Protein AF-A0A945M6V0-F1 (afdb_monomer_lite)

Sequence (65 aa):
MDIDTYFRFLLALGLVLALIVVLAWLARRYGFGGAGGPKGPRGGRIGVVEFAPLDAKRRLVLIRR

pLDDT: mean 71.22, std 18.99, range [45.88, 98.0]

Radius of gyration: 23.53 Å; chains: 1; bounding box: 47×17×64 Å

Structure (mmCIF, N/CA/C/O backbone):
data_AF-A0A945M6V0-F1
#
_entry.id   AF-A0A945M6V0-F1
#
loop_
_atom_site.group_PDB
_atom_site.id
_atom_site.type_symbol
_atom_site.label_atom_id
_atom_site.label_alt_id
_atom_site.label_comp_id
_atom_site.label_asym_id
_atom_site.label_entity_id
_atom_site.label_seq_id
_atom_site.pdbx_PDB_ins_code
_atom_site.Cartn_x
_atom_site.Cartn_y
_atom_site.Cartn_z
_atom_site.occupancy
_atom_site.B_iso_or_equiv
_atom_site.auth_seq_id
_atom_site.auth_comp_id
_atom_site.auth_asym_id
_atom_site.auth_atom_id
_atom_site.pdbx_PDB_model_num
ATOM 1 N N . MET A 1 1 ? 21.948 -6.728 -24.511 1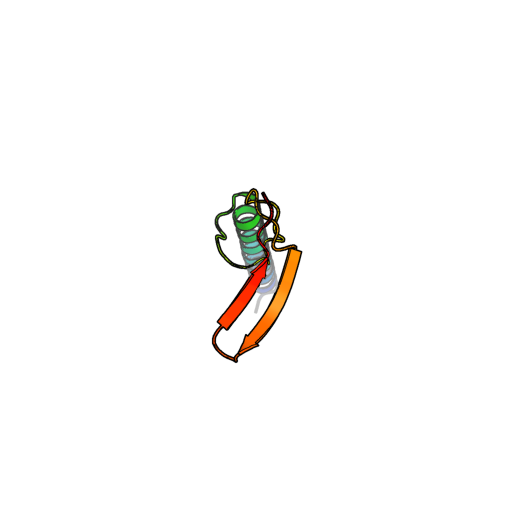.00 62.12 1 MET A N 1
ATOM 2 C CA . MET A 1 1 ? 20.759 -6.409 -23.701 1.00 62.12 1 MET A CA 1
ATOM 3 C C . MET A 1 1 ? 20.207 -5.117 -24.243 1.00 62.12 1 MET A C 1
ATOM 5 O O . MET A 1 1 ? 20.772 -4.062 -23.979 1.00 62.12 1 MET A O 1
ATOM 9 N N . ASP A 1 2 ? 19.201 -5.225 -25.097 1.00 84.50 2 ASP A N 1
ATOM 10 C CA . ASP A 1 2 ? 18.677 -4.087 -25.842 1.00 84.50 2 ASP A CA 1
ATOM 11 C C . ASP A 1 2 ? 17.897 -3.152 -24.920 1.00 84.50 2 ASP A C 1
ATOM 13 O O . ASP A 1 2 ? 17.170 -3.592 -24.024 1.00 84.50 2 ASP A O 1
ATOM 17 N N . ILE A 1 3 ? 18.071 -1.850 -25.135 1.00 87.50 3 ILE A N 1
ATOM 18 C CA . ILE A 1 3 ? 17.440 -0.783 -24.351 1.00 87.50 3 ILE A CA 1
ATOM 19 C C . ILE A 1 3 ? 15.911 -0.945 -24.340 1.00 87.50 3 ILE A C 1
ATOM 21 O O . ILE A 1 3 ? 15.284 -0.803 -23.289 1.00 87.50 3 ILE A O 1
ATOM 25 N N . ASP A 1 4 ? 15.324 -1.364 -25.461 1.00 89.31 4 ASP A N 1
ATOM 26 C CA . ASP A 1 4 ? 13.906 -1.713 -25.596 1.00 89.31 4 ASP A CA 1
ATOM 27 C C . ASP A 1 4 ? 13.434 -2.750 -24.573 1.00 89.31 4 ASP A C 1
ATOM 29 O O . ASP A 1 4 ? 12.348 -2.632 -23.999 1.00 89.31 4 ASP A O 1
ATOM 33 N N . THR A 1 5 ? 14.262 -3.761 -24.302 1.00 90.25 5 THR A N 1
ATOM 34 C CA . THR A 1 5 ? 13.925 -4.820 -23.349 1.00 90.25 5 THR A CA 1
ATOM 35 C C . THR A 1 5 ? 13.863 -4.252 -21.935 1.00 90.25 5 THR A C 1
ATOM 37 O O . THR A 1 5 ? 12.885 -4.489 -21.224 1.00 90.25 5 THR A O 1
ATOM 40 N N . TYR A 1 6 ? 14.843 -3.435 -21.541 1.00 91.38 6 TYR A N 1
ATOM 41 C CA . TYR A 1 6 ? 14.840 -2.768 -20.237 1.00 91.38 6 TYR A CA 1
ATOM 42 C C . TYR A 1 6 ? 13.642 -1.833 -20.061 1.00 91.38 6 TYR A C 1
ATOM 44 O O . TYR A 1 6 ? 12.994 -1.875 -19.014 1.00 91.38 6 TYR A O 1
ATOM 52 N N . PHE A 1 7 ? 13.299 -1.040 -21.079 1.00 94.38 7 PHE A N 1
ATOM 53 C CA . PHE A 1 7 ? 12.122 -0.169 -21.033 1.00 94.38 7 PHE A CA 1
ATOM 54 C C . PHE A 1 7 ? 10.828 -0.962 -20.878 1.00 94.38 7 PHE A C 1
ATOM 56 O O . PHE A 1 7 ? 9.992 -0.624 -20.039 1.00 94.38 7 PHE A O 1
ATOM 63 N N . ARG A 1 8 ? 10.673 -2.049 -21.635 1.00 93.50 8 ARG A N 1
ATOM 64 C CA . ARG A 1 8 ? 9.500 -2.921 -21.538 1.00 93.50 8 ARG A CA 1
ATOM 65 C C . ARG A 1 8 ? 9.381 -3.564 -20.156 1.00 93.50 8 ARG A C 1
ATOM 67 O O . ARG A 1 8 ? 8.278 -3.617 -19.617 1.00 93.50 8 ARG A O 1
ATOM 74 N N . PHE A 1 9 ? 10.494 -3.993 -19.560 1.00 94.75 9 PHE A N 1
ATOM 75 C CA . PHE A 1 9 ? 10.513 -4.490 -18.182 1.00 94.75 9 PHE A CA 1
ATOM 76 C C . PHE A 1 9 ? 10.131 -3.410 -17.170 1.00 94.75 9 PHE A C 1
ATOM 78 O O . PHE A 1 9 ? 9.317 -3.670 -16.285 1.00 94.75 9 PHE A O 1
ATOM 85 N N . LEU A 1 10 ? 10.677 -2.202 -17.309 1.00 96.06 10 LEU A N 1
ATOM 86 C CA . LEU A 1 10 ? 10.403 -1.099 -16.392 1.00 96.06 10 LEU A CA 1
ATOM 87 C C . LEU A 1 10 ? 8.931 -0.666 -16.454 1.00 96.06 10 LEU A C 1
ATOM 89 O O . LEU A 1 10 ? 8.300 -0.468 -15.416 1.00 96.06 10 LEU A O 1
ATOM 93 N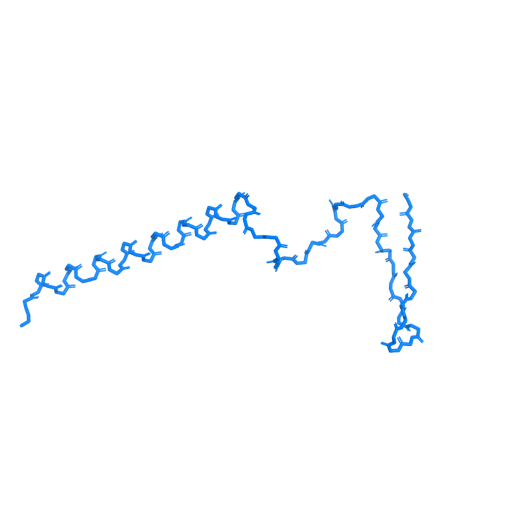 N . LEU A 1 11 ? 8.362 -0.596 -17.660 1.00 96.62 11 LEU A N 1
ATOM 94 C CA . LEU A 1 11 ? 6.941 -0.317 -17.873 1.00 96.62 11 LEU A CA 1
ATOM 95 C C . LEU A 1 11 ? 6.053 -1.433 -17.323 1.00 96.62 11 LEU A C 1
ATOM 97 O O . LEU A 1 11 ? 5.067 -1.143 -16.650 1.00 96.62 11 LEU A O 1
ATOM 101 N N . ALA A 1 12 ? 6.407 -2.698 -17.564 1.00 96.50 12 ALA A N 1
ATOM 102 C CA . ALA A 1 12 ? 5.668 -3.832 -17.019 1.00 96.50 12 ALA A CA 1
ATOM 103 C C . ALA A 1 12 ? 5.672 -3.815 -15.483 1.00 96.50 12 ALA A C 1
ATOM 105 O O . ALA A 1 12 ? 4.623 -3.988 -14.863 1.00 96.50 12 ALA A O 1
ATOM 106 N N . LEU A 1 13 ? 6.823 -3.541 -14.863 1.00 97.06 13 LEU A N 1
ATOM 107 C CA . LEU A 1 13 ? 6.943 -3.424 -13.412 1.00 97.06 13 LEU A CA 1
ATOM 108 C C . LEU A 1 13 ? 6.099 -2.265 -12.869 1.00 97.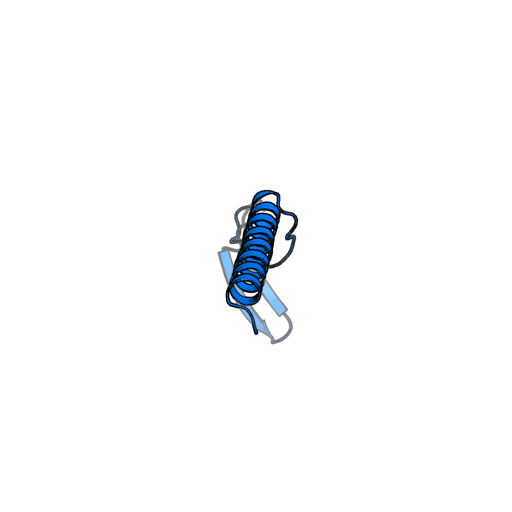06 13 LEU A C 1
ATOM 110 O O . LEU A 1 13 ? 5.333 -2.455 -11.923 1.00 97.06 13 LEU A O 1
ATOM 114 N N . GLY A 1 14 ? 6.199 -1.085 -13.484 1.00 98.00 14 GLY A N 1
ATOM 115 C CA . GLY A 1 14 ? 5.391 0.075 -13.111 1.00 98.00 14 GLY A CA 1
ATOM 116 C C . GLY A 1 14 ? 3.891 -0.208 -13.210 1.00 98.00 14 GLY A C 1
ATOM 117 O O . GLY A 1 14 ? 3.144 0.112 -12.286 1.00 98.00 14 GLY A O 1
ATOM 118 N N . LEU A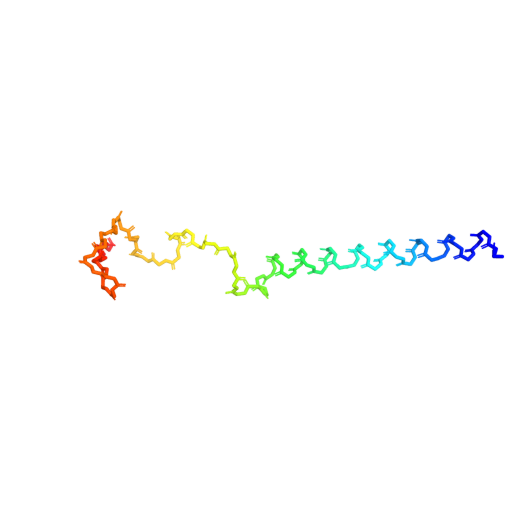 1 15 ? 3.457 -0.88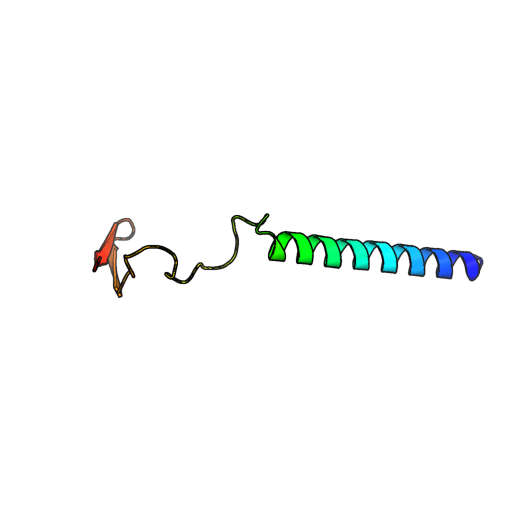1 -14.281 1.00 97.38 15 LEU A N 1
ATOM 119 C CA . LEU A 1 15 ? 2.066 -1.285 -14.488 1.00 97.38 15 LEU A CA 1
ATOM 120 C C . LEU A 1 15 ? 1.578 -2.238 -13.387 1.00 97.38 15 LEU A C 1
ATOM 122 O O . LEU A 1 15 ? 0.501 -2.030 -12.829 1.00 97.38 15 LEU A O 1
ATOM 126 N N . VAL A 1 16 ? 2.368 -3.260 -13.048 1.00 97.38 16 VAL A N 1
ATOM 127 C CA . VAL A 1 16 ? 2.016 -4.230 -11.998 1.00 97.38 16 VAL A CA 1
ATOM 128 C C . VAL A 1 16 ? 1.899 -3.541 -10.639 1.00 97.38 16 VAL A C 1
ATOM 130 O O . VAL A 1 16 ? 0.913 -3.748 -9.933 1.00 97.38 16 VAL A O 1
ATOM 133 N N . LEU A 1 17 ? 2.857 -2.683 -10.279 1.00 97.69 17 LEU A N 1
ATOM 134 C CA . LEU A 1 17 ? 2.810 -1.936 -9.018 1.00 97.69 17 LEU A CA 1
ATOM 135 C C . LEU A 1 17 ? 1.605 -0.992 -8.961 1.00 97.69 17 LEU A C 1
ATOM 137 O O . LEU A 1 17 ? 0.905 -0.955 -7.948 1.00 97.69 17 LEU A O 1
ATOM 141 N N . ALA A 1 18 ? 1.324 -0.276 -10.052 1.00 97.44 18 ALA A N 1
ATOM 142 C CA . ALA A 1 18 ? 0.148 0.580 -10.150 1.00 97.44 18 ALA A CA 1
ATOM 143 C C . ALA A 1 18 ? -1.143 -0.228 -9.957 1.00 97.44 18 ALA A C 1
ATOM 145 O O . ALA A 1 18 ? -2.012 0.179 -9.185 1.00 97.44 18 ALA A O 1
ATOM 146 N N . LEU A 1 19 ? -1.243 -1.405 -10.582 1.00 97.38 19 LEU A N 1
ATOM 147 C CA . LEU A 1 19 ? -2.398 -2.286 -10.438 1.00 97.38 19 LEU A CA 1
ATOM 148 C C . LEU A 1 19 ? -2.574 -2.762 -8.990 1.00 97.38 19 LEU A C 1
ATOM 150 O O . LEU A 1 19 ? -3.689 -2.726 -8.472 1.00 97.38 19 LEU A O 1
ATOM 154 N N . ILE A 1 20 ? -1.490 -3.147 -8.312 1.00 95.56 20 ILE A N 1
ATOM 155 C CA . ILE A 1 20 ? -1.529 -3.559 -6.901 1.00 95.56 20 ILE A CA 1
ATOM 156 C C . ILE A 1 20 ? -2.022 -2.413 -6.016 1.00 95.56 20 ILE A C 1
ATOM 158 O O . ILE A 1 20 ? -2.904 -2.627 -5.187 1.00 95.56 20 ILE A O 1
ATOM 162 N N . VAL A 1 21 ? -1.496 -1.198 -6.196 1.00 96.00 21 VAL A N 1
ATOM 163 C CA . VAL A 1 21 ? -1.922 -0.023 -5.417 1.00 96.00 21 VAL A CA 1
ATOM 164 C C . VAL A 1 21 ? -3.396 0.284 -5.659 1.00 96.00 21 VAL A C 1
ATOM 166 O O . VAL A 1 21 ? -4.131 0.516 -4.698 1.00 96.00 21 VAL A O 1
ATOM 169 N N . VAL A 1 22 ? -3.851 0.236 -6.914 1.00 95.19 22 VAL A N 1
ATOM 170 C CA . VAL A 1 22 ? -5.262 0.440 -7.265 1.00 95.19 22 VAL A CA 1
ATOM 171 C C . VAL A 1 22 ? -6.135 -0.615 -6.598 1.00 95.19 22 VAL A C 1
ATOM 173 O O . VAL A 1 22 ? -7.107 -0.252 -5.945 1.00 95.19 22 VAL A O 1
ATOM 176 N N . LEU A 1 23 ? -5.783 -1.898 -6.695 1.00 90.44 23 LEU A N 1
ATOM 177 C CA . LEU A 1 23 ? -6.547 -2.986 -6.082 1.00 90.44 23 LEU A CA 1
ATOM 178 C C . LEU A 1 23 ? -6.547 -2.906 -4.553 1.00 90.44 23 LEU A C 1
ATOM 180 O O . LEU A 1 23 ? -7.598 -3.072 -3.940 1.00 90.44 23 LEU A O 1
ATOM 184 N N . ALA A 1 24 ? -5.411 -2.598 -3.929 1.00 88.75 24 ALA A N 1
ATOM 185 C CA . ALA A 1 24 ? -5.313 -2.402 -2.485 1.00 88.75 24 ALA A CA 1
ATOM 186 C C . ALA A 1 24 ? -6.155 -1.202 -2.022 1.00 88.75 24 ALA A C 1
ATOM 188 O O . ALA A 1 24 ? -6.849 -1.276 -1.003 1.00 88.75 24 ALA A O 1
ATOM 189 N N . TRP A 1 25 ? -6.148 -0.108 -2.787 1.00 88.38 25 TRP A N 1
ATOM 190 C CA . TRP A 1 25 ? -6.993 1.056 -2.533 1.00 88.38 25 TRP A CA 1
ATOM 191 C C . TRP A 1 25 ? -8.476 0.720 -2.693 1.00 88.38 25 TRP A C 1
ATOM 193 O O . TRP A 1 25 ? -9.287 1.091 -1.845 1.00 88.38 25 TRP A O 1
ATOM 203 N N . LEU A 1 26 ? -8.827 -0.038 -3.731 1.00 85.94 26 LEU A N 1
ATOM 204 C CA . LEU A 1 26 ? -10.186 -0.495 -3.997 1.00 85.94 26 LEU A CA 1
ATOM 205 C C . LEU A 1 26 ? -10.680 -1.423 -2.881 1.00 85.94 26 LEU A C 1
ATOM 207 O O . LEU A 1 26 ? -11.771 -1.224 -2.354 1.00 85.94 26 LEU A O 1
ATOM 211 N N . ALA A 1 27 ? -9.850 -2.367 -2.440 1.00 83.81 27 ALA A N 1
ATOM 212 C CA . ALA A 1 27 ? -10.138 -3.253 -1.316 1.00 83.81 27 ALA A CA 1
ATOM 213 C C . ALA A 1 27 ? -10.337 -2.471 -0.007 1.00 83.81 27 ALA A C 1
ATOM 215 O O . ALA A 1 27 ? -11.272 -2.753 0.748 1.00 83.81 27 ALA A O 1
ATOM 216 N N . ARG A 1 28 ? -9.516 -1.436 0.235 1.00 78.38 28 ARG A N 1
ATOM 217 C CA . ARG A 1 28 ? -9.668 -0.520 1.378 1.00 78.38 28 ARG A CA 1
ATOM 218 C C . ARG A 1 28 ? -10.940 0.323 1.278 1.00 78.38 28 ARG A C 1
ATOM 220 O O . ARG A 1 28 ? -11.570 0.580 2.301 1.00 78.38 28 ARG A O 1
ATOM 227 N N . ARG A 1 29 ? -11.330 0.736 0.068 1.00 76.12 29 ARG A N 1
ATOM 228 C CA . ARG A 1 29 ? -12.533 1.541 -0.193 1.00 76.12 29 ARG A CA 1
ATOM 229 C C . ARG A 1 29 ? -13.823 0.731 -0.069 1.00 76.12 29 ARG A C 1
ATOM 231 O O . ARG A 1 29 ? -14.784 1.235 0.501 1.00 76.12 29 ARG A O 1
ATOM 238 N N . TYR A 1 30 ? -13.849 -0.501 -0.572 1.00 78.44 30 TYR A N 1
ATOM 239 C CA . TYR A 1 30 ? -15.034 -1.369 -0.548 1.00 78.44 30 TYR A CA 1
ATOM 240 C C . TYR A 1 30 ? -15.120 -2.276 0.684 1.00 78.44 30 TYR A C 1
ATOM 242 O O . TYR A 1 30 ? -16.038 -3.082 0.789 1.00 78.44 30 TYR A O 1
ATOM 250 N N . GLY A 1 31 ? -14.203 -2.142 1.645 1.00 64.56 31 GLY A N 1
ATOM 251 C CA . GLY A 1 31 ? -14.320 -2.835 2.928 1.00 64.56 31 GLY A CA 1
ATOM 252 C C . GLY A 1 31 ? -14.035 -4.337 2.870 1.00 64.56 31 GLY A C 1
ATOM 253 O O . GLY A 1 31 ? -14.373 -5.042 3.816 1.00 64.56 31 GLY A O 1
ATOM 254 N N . PHE A 1 32 ? -13.328 -4.824 1.842 1.00 58.50 32 PHE A N 1
ATOM 255 C CA . PHE A 1 32 ? -12.794 -6.199 1.777 1.00 58.50 32 PHE A CA 1
ATOM 256 C C . PHE A 1 32 ? -11.639 -6.454 2.776 1.00 58.50 32 PHE A C 1
ATOM 258 O O . PHE A 1 32 ? -10.902 -7.427 2.665 1.00 58.50 32 PHE A O 1
ATOM 265 N N . GLY A 1 33 ? -11.477 -5.580 3.773 1.00 53.88 33 GLY A N 1
ATOM 266 C CA . GLY A 1 33 ? -10.518 -5.679 4.868 1.00 53.88 33 GLY A CA 1
ATOM 267 C C . GLY A 1 33 ? -11.243 -5.630 6.208 1.00 53.88 33 GLY A C 1
ATOM 268 O O . GLY A 1 33 ? -11.279 -4.595 6.869 1.00 53.88 33 GLY A O 1
ATOM 269 N N . GLY A 1 34 ? -11.813 -6.762 6.619 1.00 58.22 34 GLY A N 1
ATOM 270 C CA . GLY A 1 34 ? -12.428 -6.948 7.936 1.00 58.22 34 GLY A CA 1
ATOM 271 C C . GLY A 1 34 ? -11.457 -6.907 9.128 1.00 58.22 34 GLY A C 1
ATOM 272 O O . GLY A 1 34 ? -11.892 -7.130 10.252 1.00 58.22 34 GLY A O 1
ATOM 273 N N . ALA A 1 35 ? -10.168 -6.616 8.945 1.00 57.09 35 ALA A N 1
ATOM 274 C CA . ALA A 1 35 ? -9.194 -6.596 10.034 1.00 57.09 35 ALA A CA 1
ATOM 275 C C . ALA A 1 35 ? -8.070 -5.591 9.747 1.00 57.09 35 ALA A C 1
ATOM 277 O O . ALA A 1 35 ? -7.367 -5.734 8.752 1.00 57.09 35 ALA A O 1
ATOM 278 N N . GLY A 1 36 ? -7.872 -4.589 10.614 1.00 56.94 36 GLY A N 1
ATOM 279 C CA . GLY A 1 36 ? -6.577 -3.892 10.662 1.00 56.94 36 GLY A CA 1
ATOM 280 C C . GLY A 1 36 ? -6.544 -2.426 11.092 1.00 56.94 36 GLY A C 1
ATOM 281 O O . GLY A 1 36 ? -5.467 -1.926 11.385 1.00 56.94 36 GLY A O 1
ATOM 282 N N . GLY A 1 37 ? -7.668 -1.716 11.173 1.00 48.78 37 GLY A N 1
ATOM 283 C CA . GLY A 1 37 ? -7.700 -0.410 11.841 1.00 48.78 37 GLY A CA 1
ATOM 284 C C . GLY A 1 37 ? -8.262 -0.574 13.248 1.00 48.78 37 GLY A C 1
ATOM 285 O O . GLY A 1 37 ? -9.295 -1.242 13.355 1.00 48.78 37 GLY A O 1
ATOM 286 N N . PRO A 1 38 ? -7.678 0.011 14.317 1.00 47.19 38 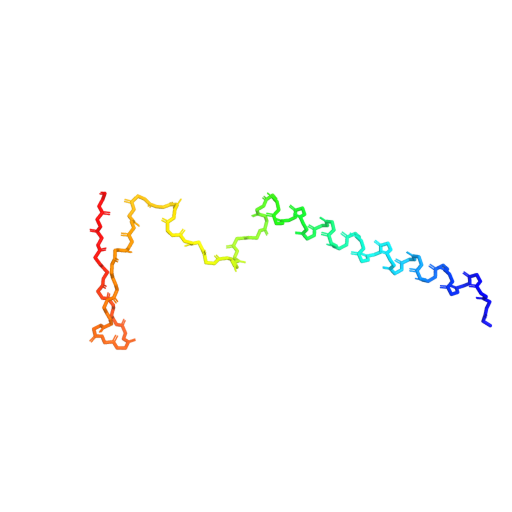PRO A N 1
ATOM 287 C CA . PRO A 1 38 ? -8.409 0.167 15.564 1.00 47.19 38 PRO A CA 1
ATOM 288 C C . PRO A 1 38 ? -9.671 0.954 15.220 1.00 47.19 38 PRO A C 1
ATOM 290 O O . PRO A 1 38 ? -9.639 2.163 14.991 1.00 47.19 38 PRO A O 1
ATOM 293 N N . LYS A 1 39 ? -10.789 0.234 15.105 1.00 49.84 39 LYS A N 1
ATOM 294 C CA . LYS A 1 39 ? -12.120 0.812 15.137 1.00 49.84 39 LYS A CA 1
ATOM 295 C C . LYS A 1 39 ? -12.191 1.501 16.489 1.00 49.84 39 LYS A C 1
ATOM 297 O O . LYS A 1 39 ? -12.516 0.880 17.497 1.00 49.84 39 LYS A O 1
ATOM 302 N N . GLY A 1 40 ? -11.857 2.790 16.496 1.00 49.62 40 GLY A N 1
ATOM 303 C CA . GLY A 1 40 ? -12.346 3.695 17.515 1.00 49.62 40 GLY A CA 1
ATOM 304 C C . GLY A 1 40 ? -13.842 3.411 17.695 1.00 49.62 40 GLY A C 1
ATOM 305 O O . GLY A 1 40 ? -14.519 3.082 16.710 1.00 49.62 40 GLY A O 1
ATOM 306 N N . PRO A 1 41 ? -14.353 3.451 18.931 1.00 45.88 41 PRO A N 1
ATOM 307 C CA . PRO A 1 41 ? -15.684 2.969 19.268 1.00 45.88 41 PRO A CA 1
ATOM 308 C C . PRO A 1 41 ? -16.745 3.912 18.684 1.00 45.88 41 PRO A C 1
ATOM 310 O O . PRO A 1 41 ? -17.289 4.775 19.360 1.00 45.88 41 PRO A O 1
ATOM 313 N N . ARG A 1 42 ? -17.017 3.785 17.386 1.00 52.31 42 ARG A N 1
ATOM 314 C CA . ARG A 1 42 ? -18.043 4.537 16.648 1.00 52.31 42 ARG A CA 1
ATOM 315 C C . ARG A 1 42 ? -18.970 3.609 15.861 1.00 52.31 42 ARG A C 1
ATOM 317 O O . ARG A 1 42 ? -19.508 3.989 14.831 1.00 52.31 42 ARG A O 1
ATOM 324 N N . GLY A 1 43 ? -19.154 2.379 16.343 1.00 48.47 43 GLY A N 1
ATOM 325 C CA . GLY A 1 43 ? -20.009 1.382 15.688 1.00 48.47 43 GLY A CA 1
ATOM 326 C C . GLY A 1 43 ? -20.814 0.480 16.621 1.00 48.47 43 GLY A C 1
ATOM 327 O O . GLY A 1 43 ? -21.438 -0.462 16.151 1.00 48.47 43 GLY A O 1
ATOM 328 N N . GLY A 1 44 ? -20.817 0.745 17.924 1.00 51.84 44 GLY A N 1
ATOM 329 C CA . GLY A 1 44 ? -21.710 0.104 18.882 1.00 51.84 44 GLY A CA 1
ATOM 330 C C . GLY A 1 44 ? -22.219 1.185 19.818 1.00 51.84 44 GLY A C 1
ATOM 331 O O . GLY A 1 44 ? -21.457 2.078 20.174 1.00 51.84 44 GLY A O 1
ATOM 332 N N . ARG A 1 45 ? -23.494 1.140 20.202 1.00 54.94 45 ARG A N 1
ATOM 333 C CA . ARG A 1 45 ? -24.158 2.100 21.111 1.00 54.94 45 ARG A CA 1
ATOM 334 C C . ARG A 1 45 ? -23.620 2.063 22.555 1.00 54.94 45 ARG A C 1
ATOM 336 O O . ARG A 1 45 ? -24.352 2.302 23.499 1.00 54.94 45 ARG A O 1
ATOM 343 N N . ILE A 1 46 ? -22.366 1.665 22.728 1.00 52.78 46 ILE A N 1
ATOM 344 C CA . ILE A 1 46 ? -21.684 1.495 23.997 1.00 52.78 46 ILE A CA 1
ATOM 345 C C . ILE A 1 46 ? -20.231 1.903 23.757 1.00 52.78 46 ILE A C 1
ATOM 347 O O . ILE A 1 46 ? -19.440 1.153 23.181 1.00 52.78 46 ILE A O 1
ATOM 351 N N . GLY A 1 47 ? -19.899 3.124 24.161 1.00 51.78 47 GLY A N 1
ATOM 352 C CA . GLY A 1 47 ? -18.515 3.559 24.287 1.00 51.78 47 GLY A CA 1
ATOM 353 C C . GLY A 1 47 ? -17.954 3.004 25.590 1.00 51.78 47 GLY A C 1
ATOM 354 O O . GLY A 1 47 ? -18.545 3.207 26.648 1.00 51.78 47 GLY A O 1
ATOM 355 N N . VAL A 1 48 ? -16.836 2.286 25.523 1.00 57.28 48 VAL A N 1
ATOM 356 C CA . VAL A 1 48 ? -16.069 1.928 26.722 1.00 57.28 48 VAL A CA 1
ATOM 357 C C . VAL A 1 48 ? -15.471 3.223 27.265 1.00 57.28 48 VAL A C 1
ATOM 359 O O . VAL A 1 48 ? -14.608 3.805 26.613 1.00 57.28 48 VAL A O 1
ATOM 362 N N . VAL A 1 49 ? -15.994 3.708 28.395 1.00 61.31 49 VAL A N 1
ATOM 363 C CA . VAL A 1 49 ? -15.650 5.035 28.938 1.00 61.31 49 VAL A CA 1
ATOM 364 C C . VAL A 1 49 ? -14.279 5.007 29.609 1.00 61.31 49 VAL A C 1
ATOM 366 O O . VAL A 1 49 ? -13.458 5.875 29.348 1.00 61.31 49 VAL A O 1
ATOM 369 N N . GLU A 1 50 ? -14.000 3.972 30.399 1.00 53.34 50 GLU A N 1
ATOM 370 C CA . GLU A 1 50 ? -12.717 3.778 31.073 1.00 53.34 50 GLU A CA 1
ATOM 371 C C . GLU A 1 50 ? -12.412 2.288 31.221 1.00 53.34 50 GLU A C 1
ATOM 373 O O . GLU A 1 50 ? -13.314 1.444 31.276 1.00 53.34 50 GLU A O 1
ATOM 378 N N . PHE A 1 51 ? -11.120 1.969 31.271 1.00 55.78 51 PHE A N 1
ATOM 379 C CA . PHE A 1 51 ? -10.621 0.609 31.379 1.00 55.78 51 PHE A CA 1
ATOM 380 C C . PHE A 1 51 ? -9.592 0.528 32.501 1.00 55.78 51 PHE A C 1
ATOM 382 O O . PHE A 1 51 ? -8.482 1.039 32.365 1.00 55.78 51 PHE A O 1
ATOM 389 N N . ALA A 1 52 ? -9.956 -0.128 33.602 1.00 55.47 52 ALA A N 1
ATOM 390 C CA . ALA A 1 52 ? -9.043 -0.401 34.705 1.00 55.47 52 ALA A CA 1
ATOM 391 C C . ALA A 1 52 ? -8.630 -1.884 34.656 1.00 55.47 52 ALA A C 1
ATOM 393 O O . ALA A 1 52 ? -9.503 -2.765 34.685 1.00 55.47 52 ALA A O 1
ATOM 394 N N . PRO A 1 53 ? -7.327 -2.202 34.543 1.00 51.66 53 PRO A N 1
ATOM 395 C CA . PRO A 1 53 ? -6.864 -3.576 34.678 1.00 51.66 53 PRO A CA 1
ATOM 396 C C . PRO A 1 53 ? -7.006 -3.996 36.147 1.00 51.66 53 PRO A C 1
ATOM 398 O O . PRO A 1 53 ? -6.348 -3.426 37.010 1.00 51.66 53 PRO A O 1
ATOM 401 N N . LEU A 1 54 ? -7.879 -4.966 36.439 1.00 59.53 54 LEU A N 1
ATOM 402 C CA . LEU A 1 54 ? -8.023 -5.499 37.803 1.00 59.53 54 LEU A CA 1
ATOM 403 C C . LEU A 1 54 ? -7.087 -6.671 38.059 1.00 59.53 54 LEU A C 1
ATOM 405 O O . LEU A 1 54 ? -6.650 -6.868 39.184 1.00 59.53 54 LEU A O 1
ATOM 409 N N . ASP A 1 55 ? -6.805 -7.455 37.023 1.00 55.31 55 ASP A N 1
ATOM 410 C CA . ASP A 1 55 ? -5.897 -8.593 37.072 1.00 55.31 55 ASP A CA 1
ATOM 411 C C . ASP A 1 55 ? -5.435 -8.919 35.641 1.00 55.31 55 ASP A C 1
ATOM 413 O O . ASP A 1 55 ? -6.079 -8.517 34.663 1.00 55.31 55 ASP A O 1
ATOM 417 N N . ALA A 1 56 ? -4.362 -9.694 35.484 1.00 58.53 56 ALA A N 1
ATOM 418 C CA . ALA A 1 56 ? -3.778 -10.053 34.189 1.00 58.53 56 ALA A CA 1
ATOM 419 C C . ALA A 1 56 ? -4.790 -10.707 33.224 1.00 58.53 56 ALA A C 1
ATOM 421 O O . ALA A 1 56 ? -4.617 -10.657 32.005 1.00 58.53 56 ALA A O 1
ATOM 422 N N . LYS A 1 57 ? -5.874 -11.289 33.757 1.00 55.97 57 LYS A N 1
ATOM 423 C CA . LYS A 1 57 ? -6.902 -11.999 32.984 1.00 55.97 57 LYS A CA 1
ATOM 424 C C . LYS A 1 57 ? -8.268 -11.307 32.947 1.00 55.97 57 LYS A C 1
ATOM 426 O O . LYS A 1 57 ? -9.115 -11.709 32.150 1.00 55.97 57 LYS A O 1
ATOM 431 N N . ARG A 1 58 ? -8.526 -10.298 33.790 1.00 50.66 58 ARG A N 1
ATOM 432 C CA . ARG A 1 58 ? -9.860 -9.684 33.924 1.00 50.66 58 ARG A CA 1
ATOM 433 C C . ARG A 1 58 ? -9.771 -8.163 33.944 1.00 50.66 58 ARG A C 1
ATOM 435 O O . ARG A 1 58 ? -8.981 -7.571 34.672 1.00 50.66 58 ARG A O 1
ATOM 442 N N . ARG A 1 59 ? -10.609 -7.528 33.127 1.00 56.09 59 ARG A N 1
ATOM 443 C CA . ARG A 1 59 ? -10.646 -6.077 32.934 1.00 56.09 59 ARG A CA 1
ATOM 444 C C . ARG A 1 59 ? -12.049 -5.578 33.273 1.00 56.09 59 ARG A C 1
ATOM 446 O O . ARG A 1 59 ? -13.016 -6.139 32.756 1.00 56.09 59 ARG A O 1
ATOM 453 N N . LEU A 1 60 ? -12.164 -4.576 34.149 1.00 51.31 60 LEU A N 1
ATOM 454 C CA . LEU A 1 60 ? -13.450 -3.912 34.376 1.00 51.31 60 LEU A CA 1
ATOM 455 C C . LEU A 1 60 ? -13.713 -2.974 33.203 1.00 51.31 60 LEU A C 1
ATOM 457 O O . LEU A 1 60 ? -12.887 -2.125 32.871 1.00 51.31 60 LEU A O 1
ATOM 461 N N . VAL A 1 61 ? -14.873 -3.156 32.579 1.00 62.19 61 VAL A N 1
ATOM 462 C CA . VAL A 1 61 ? -15.347 -2.328 31.473 1.00 62.19 61 VAL A CA 1
ATOM 463 C C . VAL A 1 61 ? -16.602 -1.615 31.948 1.00 62.19 61 VAL A C 1
ATOM 465 O O . VAL A 1 61 ? -17.625 -2.260 32.180 1.00 62.19 61 VAL A O 1
ATOM 468 N N . LEU A 1 62 ? -16.529 -0.292 32.096 1.00 59.59 62 LEU A N 1
ATOM 469 C CA . LEU A 1 62 ? -17.709 0.515 32.385 1.00 59.59 62 LEU A CA 1
ATOM 470 C C . LEU A 1 62 ? -18.479 0.751 31.079 1.00 59.59 62 LEU A C 1
ATOM 472 O O . LEU A 1 62 ? -17.983 1.387 30.147 1.00 59.59 62 LEU A O 1
ATOM 476 N N . ILE A 1 63 ? -19.690 0.203 31.015 1.00 57.31 63 ILE A N 1
ATOM 477 C CA . ILE A 1 63 ? -20.581 0.266 29.855 1.00 57.31 63 ILE A CA 1
ATOM 478 C C . ILE A 1 63 ? -21.674 1.301 30.138 1.00 57.31 63 ILE A C 1
ATOM 480 O O . ILE A 1 63 ? -22.434 1.150 31.093 1.00 57.31 63 ILE A O 1
ATOM 484 N N . ARG A 1 64 ? -21.773 2.338 29.296 1.00 53.34 64 ARG A N 1
ATOM 485 C CA . ARG A 1 64 ? -22.863 3.331 29.317 1.00 53.34 64 ARG A CA 1
ATOM 486 C C . ARG A 1 64 ? -23.614 3.298 27.978 1.00 53.34 64 ARG A C 1
ATOM 488 O O . ARG A 1 64 ? -22.976 3.159 26.936 1.00 53.34 64 ARG A O 1
ATOM 495 N N . ARG A 1 65 ? -24.949 3.339 28.041 1.00 55.62 65 ARG A N 1
ATOM 496 C CA . ARG A 1 65 ? -25.894 3.174 26.919 1.00 55.62 65 ARG A CA 1
ATOM 497 C C . ARG A 1 65 ? -26.195 4.490 26.207 1.00 55.62 65 ARG A C 1
ATOM 499 O O . ARG A 1 65 ? -26.153 5.529 26.901 1.00 55.62 65 ARG A O 1
#

Secondary structure (DSSP, 8-state):
--HHHHHHHHHHHHHHHHHHHHHHHHHHHHT---SSS---S-SSS-EEEEEEEEETTEEEEEEE-

Foldseek 3Di:
DDPVVVVVVVVVVVVVVVVVVVVVVVCVVVVVDPDDDPPQPPPDPWHQPDWDPPDPPDIDTDTDD